Protein AF-A0AAD4VXI8-F1 (afdb_monomer_lite)

Structure (mmCIF, N/CA/C/O backbone):
data_AF-A0AAD4VXI8-F1
#
_entry.id   AF-A0AAD4VXI8-F1
#
loop_
_atom_site.group_PDB
_atom_site.id
_atom_site.type_symbol
_atom_site.label_atom_id
_atom_site.label_alt_id
_atom_site.label_comp_id
_atom_site.label_asym_id
_atom_site.label_entity_id
_atom_site.label_seq_id
_atom_site.pdbx_PDB_ins_code
_atom_site.Cartn_x
_atom_site.Cartn_y
_atom_site.Cartn_z
_atom_site.occupancy
_atom_site.B_iso_or_equiv
_atom_site.auth_seq_id
_atom_site.auth_comp_id
_atom_site.auth_asym_id
_atom_site.auth_atom_id
_atom_site.pdbx_PDB_model_num
ATOM 1 N N . MET A 1 1 ? 0.641 18.867 3.935 1.00 56.94 1 MET A N 1
ATOM 2 C CA . MET A 1 1 ? -0.704 19.291 3.462 1.00 56.94 1 MET A CA 1
ATOM 3 C C . MET A 1 1 ? -1.846 18.952 4.429 1.00 56.94 1 MET A C 1
ATOM 5 O O . MET A 1 1 ? -2.720 19.791 4.586 1.00 56.94 1 MET A O 1
ATOM 9 N N . PHE A 1 2 ? -1.860 17.802 5.121 1.00 63.53 2 PHE A N 1
ATOM 10 C CA . PHE A 1 2 ? -3.011 17.435 5.967 1.00 63.53 2 PHE A CA 1
ATOM 11 C C . PHE A 1 2 ? -2.805 17.563 7.485 1.00 63.53 2 PHE A C 1
ATOM 13 O O . PHE A 1 2 ? -3.746 17.367 8.226 1.00 63.53 2 PHE A O 1
ATOM 20 N N . GLU A 1 3 ? -1.629 17.929 7.992 1.00 61.97 3 GLU A N 1
ATOM 21 C CA . GLU A 1 3 ? -1.211 17.756 9.403 1.00 61.97 3 GLU A CA 1
ATOM 22 C C . GLU A 1 3 ? -2.219 18.124 10.512 1.00 61.97 3 GLU A C 1
ATOM 24 O O . GLU A 1 3 ? -2.224 17.459 11.547 1.00 61.97 3 GLU A O 1
ATOM 29 N N . LYS A 1 4 ? -3.134 19.077 10.289 1.00 64.94 4 LYS A N 1
ATOM 30 C CA . LYS A 1 4 ? -4.123 19.529 11.283 1.00 64.94 4 LYS A CA 1
ATOM 31 C C . LYS A 1 4 ? -5.461 18.769 11.313 1.00 64.94 4 LYS A C 1
ATOM 33 O O . LYS A 1 4 ? -6.226 18.980 12.249 1.00 64.94 4 LYS A O 1
ATOM 38 N N . GLN A 1 5 ? -5.786 17.893 10.353 1.00 65.75 5 GLN A N 1
ATOM 39 C CA . GLN A 1 5 ? -7.073 17.167 10.401 1.00 65.75 5 GLN A CA 1
ATOM 40 C C . GLN A 1 5 ? -6.968 15.898 11.255 1.00 65.75 5 GLN A C 1
ATOM 42 O O . GLN A 1 5 ? -6.414 14.904 10.791 1.00 65.75 5 GLN A O 1
ATOM 47 N N . GLN A 1 6 ? -7.484 15.932 12.485 1.00 68.56 6 GLN A N 1
ATOM 48 C CA . GLN A 1 6 ? -7.389 14.823 13.450 1.00 68.56 6 GLN A CA 1
ATOM 49 C C . GLN A 1 6 ? -8.292 13.622 13.114 1.00 68.56 6 GLN A C 1
ATOM 51 O O . GLN A 1 6 ? -8.028 12.519 13.574 1.00 68.56 6 GLN A O 1
ATOM 56 N N . ASN A 1 7 ? -9.303 13.820 12.261 1.00 79.69 7 ASN A N 1
ATOM 57 C CA . ASN A 1 7 ? -10.290 12.797 11.894 1.00 79.69 7 ASN A CA 1
ATOM 58 C C . ASN A 1 7 ? -10.186 12.358 10.425 1.00 79.69 7 ASN A C 1
ATOM 60 O O . ASN A 1 7 ? -11.147 11.840 9.866 1.00 79.69 7 ASN A O 1
ATOM 64 N N . LEU A 1 8 ? -9.053 12.605 9.762 1.00 82.31 8 LEU A N 1
ATOM 65 C CA . LEU A 1 8 ? -8.865 12.182 8.376 1.00 82.31 8 LEU A CA 1
ATOM 66 C C . LEU A 1 8 ? -8.358 10.736 8.339 1.00 82.31 8 LEU A C 1
ATOM 68 O O . LEU A 1 8 ? -7.163 10.499 8.492 1.00 82.31 8 LEU A O 1
ATOM 72 N N . TYR A 1 9 ? -9.272 9.794 8.123 1.00 88.94 9 TYR A N 1
ATOM 73 C CA . TYR A 1 9 ? -8.980 8.360 7.970 1.00 88.94 9 TYR A CA 1
ATOM 74 C C . TYR A 1 9 ? -9.282 7.843 6.553 1.00 88.94 9 TYR A C 1
ATOM 76 O O . TYR A 1 9 ? -8.880 6.737 6.199 1.00 88.94 9 TYR A O 1
ATOM 84 N N . GLN A 1 10 ? -9.946 8.640 5.713 1.00 92.94 10 GLN A N 1
ATOM 85 C CA . GLN A 1 10 ? -10.151 8.351 4.294 1.00 92.94 10 GLN A CA 1
ATOM 86 C C . GLN A 1 10 ? -9.576 9.488 3.458 1.00 92.94 10 GLN A C 1
ATOM 88 O O . GLN A 1 10 ? -9.855 10.658 3.721 1.00 92.94 10 GLN A O 1
ATOM 93 N N . LEU A 1 11 ? -8.779 9.142 2.453 1.00 92.00 11 LEU A N 1
ATOM 94 C CA . LEU A 1 11 ? -8.185 10.097 1.530 1.00 92.00 11 LEU A CA 1
ATOM 95 C C . LEU A 1 11 ? -8.328 9.574 0.101 1.00 92.00 11 LEU A C 1
ATOM 97 O O . LEU A 1 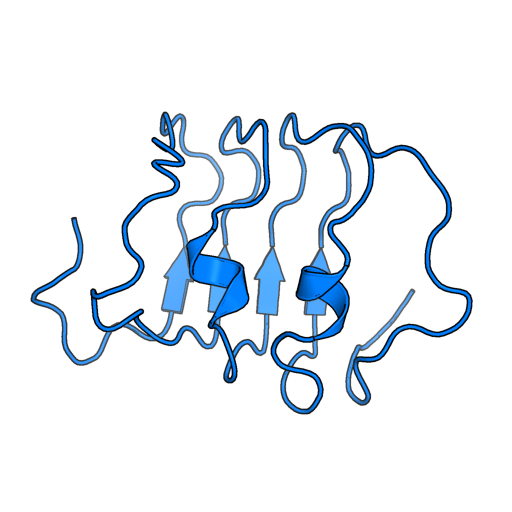11 ? -7.828 8.503 -0.232 1.00 92.00 11 LEU A O 1
ATOM 101 N N . GLN A 1 12 ? -9.017 10.340 -0.739 1.00 93.06 12 GLN A N 1
ATOM 102 C CA . GLN A 1 12 ? -9.232 10.032 -2.150 1.00 93.06 12 GLN A CA 1
ATOM 103 C C . GLN A 1 12 ? -8.625 11.153 -2.983 1.00 93.06 12 GLN A C 1
ATOM 105 O O . GLN A 1 12 ? -9.139 12.267 -3.004 1.00 93.06 12 GLN A O 1
ATOM 110 N N . LEU A 1 13 ? -7.506 10.852 -3.633 1.00 92.38 13 LEU A N 1
ATOM 111 C CA . LEU A 1 13 ? -6.774 11.764 -4.508 1.00 92.38 13 LEU A CA 1
ATOM 112 C C . LEU A 1 13 ? -6.603 11.184 -5.912 1.00 92.38 13 LEU A C 1
ATOM 114 O O . LEU A 1 13 ? -5.876 11.769 -6.707 1.00 92.38 13 LEU A O 1
ATOM 118 N N . SER A 1 14 ? -7.252 10.060 -6.224 1.00 94.12 14 SER A N 1
ATOM 119 C CA . SER A 1 14 ? -7.194 9.468 -7.556 1.00 94.12 14 SER A CA 1
ATOM 120 C C . SER A 1 14 ? -7.568 10.491 -8.635 1.00 94.12 14 SER A C 1
ATOM 122 O O . SER A 1 14 ? -8.424 11.344 -8.398 1.00 94.12 14 SER A O 1
ATOM 124 N N . TRP A 1 15 ? -6.968 10.373 -9.820 1.00 93.12 15 TRP A N 1
ATOM 125 C CA . TRP A 1 15 ? -7.178 11.273 -10.963 1.00 93.12 15 TRP A CA 1
ATOM 126 C C . TRP A 1 15 ? -6.705 12.712 -10.732 1.00 93.12 15 TRP A C 1
ATOM 128 O O . TRP A 1 15 ? -7.305 13.659 -11.239 1.00 93.12 15 TRP A O 1
ATOM 138 N N . ASN A 1 16 ? -5.611 12.885 -9.990 1.00 87.25 16 ASN A N 1
ATOM 139 C CA . ASN A 1 16 ? -4.957 14.181 -9.831 1.00 87.25 16 ASN A CA 1
ATOM 140 C C . ASN A 1 16 ? -3.512 14.138 -10.321 1.00 87.25 16 ASN A C 1
ATOM 142 O O . ASN A 1 16 ? -2.815 13.155 -10.132 1.00 87.25 16 ASN A O 1
ATOM 146 N N . ASN A 1 17 ? -3.016 15.236 -10.883 1.00 73.69 17 ASN A N 1
ATOM 147 C CA . ASN A 1 17 ? -1.647 15.319 -11.398 1.00 73.69 17 ASN A CA 1
ATOM 148 C C . ASN A 1 17 ? -0.630 15.757 -10.321 1.00 73.69 17 ASN A C 1
ATOM 150 O O . ASN A 1 17 ? 0.154 16.677 -10.547 1.00 73.69 17 ASN A O 1
ATOM 154 N N . PHE A 1 18 ? -0.691 15.178 -9.118 1.00 67.56 18 PHE A N 1
ATOM 155 C CA . PHE A 1 18 ? 0.197 15.590 -8.028 1.00 67.56 18 PHE A CA 1
ATOM 156 C C . PHE A 1 18 ? 1.618 15.066 -8.241 1.00 67.56 18 PHE A C 1
ATOM 158 O O . PHE A 1 18 ? 1.838 13.862 -8.324 1.00 67.56 18 PHE A O 1
ATOM 165 N N . GLU A 1 19 ? 2.597 15.966 -8.227 1.00 65.31 19 GLU A N 1
ATOM 166 C CA . GLU A 1 19 ? 3.995 15.593 -8.044 1.00 65.31 19 GLU A CA 1
ATOM 167 C C . GLU A 1 19 ? 4.187 15.207 -6.571 1.00 65.31 19 GLU A C 1
ATOM 169 O O . GLU A 1 19 ? 4.351 16.053 -5.690 1.00 65.31 19 GLU A O 1
ATOM 174 N N . PHE A 1 20 ? 4.055 13.913 -6.267 1.00 62.50 20 PHE A N 1
ATOM 175 C CA . PHE A 1 20 ? 4.382 13.411 -4.938 1.00 62.50 20 PHE A CA 1
ATOM 176 C C . PHE A 1 20 ? 5.891 13.508 -4.749 1.00 62.50 20 PHE A C 1
ATOM 178 O O . PHE A 1 20 ? 6.650 12.722 -5.309 1.00 62.50 20 PHE A O 1
ATOM 185 N N . VAL A 1 21 ? 6.314 14.463 -3.927 1.00 57.88 21 VAL A N 1
ATOM 186 C CA . VAL A 1 21 ? 7.673 14.488 -3.398 1.00 57.88 21 VAL A CA 1
ATOM 187 C C . VAL A 1 21 ? 7.792 13.328 -2.414 1.00 57.88 21 VAL A C 1
ATOM 189 O O . VAL A 1 21 ? 7.253 13.357 -1.307 1.00 57.88 21 VAL A O 1
ATOM 192 N N . THR A 1 22 ? 8.462 12.270 -2.839 1.00 56.09 22 THR A N 1
ATOM 193 C CA . THR A 1 22 ? 8.708 11.051 -2.066 1.00 56.09 22 THR A CA 1
ATOM 194 C C . THR A 1 22 ? 9.920 11.211 -1.149 1.00 56.09 22 THR A C 1
ATOM 196 O O . THR A 1 22 ? 10.727 10.300 -0.991 1.00 56.09 22 THR A O 1
ATOM 199 N N . GLU A 1 23 ? 10.062 12.388 -0.532 1.00 54.06 23 GLU A N 1
ATOM 200 C CA . GLU A 1 23 ? 11.196 12.700 0.335 1.00 54.06 23 GLU A CA 1
ATOM 201 C C . GLU A 1 23 ? 11.338 11.638 1.437 1.00 54.06 23 GLU A C 1
ATOM 203 O O . GLU A 1 23 ? 10.506 11.483 2.336 1.00 54.06 23 GLU A O 1
ATOM 208 N N . SER A 1 24 ? 12.436 10.893 1.335 1.00 51.88 24 SER A N 1
ATOM 209 C CA . SER A 1 24 ? 12.771 9.663 2.054 1.00 51.88 24 SER A CA 1
ATOM 210 C C . SER A 1 24 ? 13.032 9.839 3.555 1.00 51.88 24 SER A C 1
ATOM 212 O O . SER A 1 24 ? 13.359 8.869 4.237 1.00 51.88 24 SER A O 1
ATOM 214 N N . ASN A 1 25 ? 12.911 11.057 4.095 1.00 47.44 25 ASN A N 1
ATOM 215 C CA . ASN A 1 25 ? 13.527 11.423 5.376 1.00 47.44 25 ASN A CA 1
ATOM 216 C C . ASN A 1 25 ? 12.548 11.782 6.503 1.00 47.44 25 ASN A C 1
ATOM 218 O O . ASN A 1 25 ? 12.983 12.162 7.590 1.00 47.44 25 ASN A O 1
ATOM 222 N N . MET A 1 26 ? 11.239 11.598 6.324 1.00 53.56 26 MET A N 1
ATOM 223 C CA . MET A 1 26 ? 10.263 11.831 7.400 1.00 53.56 26 MET A CA 1
ATOM 224 C C . MET A 1 26 ? 10.184 10.634 8.368 1.00 53.56 26 MET A C 1
ATOM 226 O O . MET A 1 26 ? 9.117 10.071 8.595 1.00 53.56 26 MET A O 1
ATOM 230 N N . MET A 1 27 ? 11.317 10.230 8.955 1.00 50.06 27 MET A N 1
ATOM 231 C CA . MET A 1 27 ? 11.384 9.141 9.947 1.00 50.06 27 MET A CA 1
ATOM 232 C C . MET A 1 27 ? 10.732 9.497 11.298 1.00 50.06 27 MET A C 1
ATOM 234 O O . MET A 1 27 ? 10.429 8.591 12.066 1.00 50.06 27 MET A O 1
ATOM 238 N N . ASN A 1 28 ? 10.459 10.781 11.571 1.00 49.22 28 ASN A N 1
ATOM 239 C CA . ASN A 1 28 ? 10.029 11.254 12.897 1.00 49.22 28 ASN A CA 1
ATOM 240 C C . ASN A 1 28 ? 8.668 11.976 12.932 1.00 49.22 28 ASN A C 1
ATOM 242 O O . ASN A 1 28 ? 8.298 12.523 13.969 1.00 49.22 28 ASN A O 1
ATOM 246 N N . ALA A 1 29 ? 7.905 11.993 11.837 1.00 56.44 29 ALA A N 1
ATOM 247 C CA . ALA A 1 29 ? 6.553 12.552 11.852 1.00 56.44 29 ALA A CA 1
ATOM 248 C C . ALA A 1 29 ? 5.530 11.460 12.190 1.00 56.44 29 ALA A C 1
ATOM 250 O O . ALA A 1 29 ? 5.592 10.357 11.648 1.00 56.44 29 ALA A O 1
ATOM 251 N N . THR A 1 30 ? 4.558 11.768 13.053 1.00 63.56 30 THR A N 1
ATOM 252 C CA . THR A 1 30 ? 3.389 10.908 13.277 1.00 63.56 30 THR A CA 1
ATOM 253 C C . THR A 1 30 ? 2.700 10.644 11.939 1.00 63.56 30 THR A C 1
ATOM 255 O O . THR A 1 30 ? 2.019 11.514 11.391 1.00 63.56 30 THR A O 1
ATOM 258 N N . VAL A 1 31 ? 2.890 9.443 11.392 1.00 74.06 31 VAL A N 1
ATOM 259 C CA . VAL A 1 31 ? 2.275 9.052 10.124 1.00 74.06 31 VAL A CA 1
ATOM 260 C C . VAL A 1 31 ? 0.788 8.815 10.362 1.00 74.06 31 VAL A C 1
ATOM 262 O O . VAL A 1 31 ? 0.393 7.950 11.147 1.00 74.06 31 VAL A O 1
ATOM 265 N N . ARG A 1 32 ? -0.043 9.598 9.670 1.00 83.62 32 ARG A N 1
ATOM 266 C CA . ARG A 1 32 ? -1.503 9.446 9.668 1.00 83.62 32 ARG A CA 1
ATOM 267 C C . ARG A 1 32 ? -1.879 8.042 9.231 1.00 83.62 32 ARG A C 1
ATOM 269 O O . ARG A 1 32 ? -1.350 7.560 8.237 1.00 83.62 32 ARG A O 1
ATOM 276 N N . GLN A 1 33 ? -2.794 7.419 9.962 1.00 89.75 33 GLN A N 1
ATOM 277 C CA . GLN A 1 33 ? -3.299 6.090 9.641 1.00 89.75 33 GLN A CA 1
ATOM 278 C C . GLN A 1 33 ? -4.572 6.225 8.813 1.00 89.75 33 GLN A C 1
ATOM 280 O O . GLN A 1 33 ? -5.548 6.818 9.275 1.00 89.75 33 GLN A O 1
ATOM 285 N N . PHE A 1 34 ? -4.552 5.678 7.604 1.00 93.25 34 PHE A N 1
ATOM 286 C CA . PHE A 1 34 ? -5.704 5.646 6.716 1.00 93.25 34 PHE A CA 1
ATOM 287 C C . PHE A 1 34 ? -6.364 4.272 6.748 1.00 93.25 34 PHE A C 1
ATOM 289 O O . PHE A 1 34 ? -5.693 3.247 6.826 1.00 93.25 34 PHE A O 1
ATOM 296 N N . THR A 1 35 ? -7.684 4.274 6.629 1.00 96.19 35 THR A N 1
ATOM 297 C CA . THR A 1 35 ? -8.508 3.096 6.355 1.00 96.19 35 THR A CA 1
ATOM 298 C C . THR A 1 35 ? -8.743 2.952 4.854 1.00 96.19 35 THR A C 1
ATOM 300 O O . THR A 1 35 ? -8.693 1.851 4.314 1.00 96.19 35 THR A O 1
ATOM 303 N N . ILE A 1 36 ? -8.949 4.069 4.149 1.00 96.06 36 ILE A N 1
ATOM 304 C CA . ILE A 1 36 ? -9.117 4.084 2.693 1.00 96.06 36 ILE A CA 1
ATOM 305 C C . ILE A 1 36 ? -8.161 5.107 2.094 1.00 96.06 36 ILE A C 1
ATOM 307 O O . ILE A 1 36 ? -8.201 6.284 2.460 1.00 96.06 36 ILE A O 1
ATOM 311 N N . LEU A 1 37 ? -7.347 4.663 1.142 1.00 95.38 37 LEU A N 1
ATOM 312 C CA . LEU A 1 37 ? -6.405 5.509 0.426 1.00 95.38 37 LEU A CA 1
ATOM 313 C C . LEU A 1 37 ? -6.505 5.266 -1.084 1.00 95.38 37 LEU A C 1
ATOM 315 O O . LEU A 1 37 ? -6.209 4.175 -1.569 1.00 95.38 37 LEU A O 1
ATOM 319 N N . GLY A 1 38 ? -6.929 6.292 -1.819 1.00 95.88 38 GLY A N 1
ATOM 320 C CA . GLY A 1 38 ? -6.986 6.295 -3.278 1.00 95.88 38 GLY A CA 1
ATOM 321 C C . GLY A 1 38 ? -5.959 7.250 -3.870 1.00 95.88 38 GLY A C 1
ATOM 322 O O . GLY A 1 38 ? -6.021 8.455 -3.634 1.00 95.88 38 GLY A O 1
ATOM 323 N N . LEU A 1 39 ? -5.028 6.699 -4.640 1.00 94.69 39 LEU A N 1
ATOM 324 C CA . LEU A 1 39 ? -3.940 7.384 -5.337 1.00 94.69 39 LEU A CA 1
ATOM 325 C C . LEU A 1 39 ? -3.817 6.883 -6.789 1.00 94.69 39 LEU A C 1
ATOM 327 O O . LEU A 1 39 ? -2.731 6.900 -7.369 1.00 94.69 39 LEU A O 1
ATOM 331 N N . SER A 1 40 ? -4.900 6.363 -7.369 1.00 96.12 40 SER A N 1
ATOM 332 C CA . SER A 1 40 ? -4.879 5.846 -8.740 1.00 96.12 40 SER A CA 1
ATOM 333 C C . SER A 1 40 ? -4.772 6.991 -9.749 1.00 96.12 40 SER A C 1
ATOM 335 O O . SER A 1 40 ? -5.421 8.018 -9.576 1.00 96.12 40 SER A O 1
ATOM 337 N N . SER A 1 41 ? -4.009 6.826 -10.831 1.00 95.19 41 SER A N 1
ATOM 338 C CA . SER A 1 41 ? -3.817 7.880 -11.845 1.00 95.19 41 SER A CA 1
ATOM 339 C C . SER A 1 41 ? -3.264 9.190 -11.270 1.00 95.19 41 SER A C 1
ATOM 341 O O . SER A 1 41 ? -3.791 10.265 -11.552 1.00 95.19 41 SER A O 1
ATOM 343 N N . CYS A 1 42 ? -2.195 9.078 -10.474 1.00 92.81 42 CYS A N 1
ATOM 344 C CA . CYS A 1 42 ? -1.503 10.191 -9.821 1.00 92.81 42 CYS A CA 1
ATOM 345 C C . CYS A 1 42 ? -0.076 10.449 -10.330 1.00 92.81 42 CYS A C 1
ATOM 347 O O . CYS A 1 42 ? 0.663 11.202 -9.707 1.00 92.81 42 CYS A O 1
ATOM 349 N N . ASN A 1 43 ? 0.341 9.815 -11.432 1.00 91.38 43 ASN A N 1
ATOM 350 C CA . ASN A 1 43 ? 1.708 9.896 -11.969 1.00 91.38 43 ASN A CA 1
ATOM 351 C C . ASN A 1 43 ? 2.814 9.506 -10.966 1.00 91.38 43 ASN A C 1
ATOM 353 O O . ASN A 1 43 ? 3.958 9.945 -11.094 1.00 91.38 43 ASN A O 1
ATOM 357 N N . LEU A 1 44 ? 2.496 8.644 -9.992 1.00 90.38 44 LEU A N 1
ATOM 358 C CA . LEU A 1 44 ? 3.477 8.120 -9.038 1.00 90.38 44 LEU A CA 1
ATOM 359 C C . LEU A 1 44 ? 4.536 7.292 -9.767 1.00 90.38 44 LEU A C 1
ATOM 361 O O . LEU A 1 44 ? 4.182 6.429 -10.566 1.00 90.38 44 LEU A O 1
ATOM 365 N N . LYS A 1 45 ? 5.816 7.522 -9.463 1.00 91.62 45 LYS A N 1
ATOM 366 C CA . LYS A 1 45 ? 6.946 6.749 -10.013 1.00 91.62 45 LYS A CA 1
ATOM 367 C C . LYS A 1 45 ? 7.499 5.706 -9.044 1.00 91.62 45 LYS A C 1
ATOM 369 O O . LYS A 1 45 ? 8.167 4.772 -9.470 1.00 91.62 45 LYS A O 1
ATOM 374 N N . GLU A 1 46 ? 7.188 5.848 -7.761 1.00 90.88 46 GLU A N 1
ATOM 375 C CA . GLU A 1 46 ? 7.569 4.929 -6.694 1.00 90.88 46 GLU A CA 1
ATOM 376 C C . GLU A 1 46 ? 6.486 4.885 -5.612 1.00 90.88 46 GLU A C 1
ATOM 378 O O . GLU A 1 46 ? 5.572 5.716 -5.585 1.00 90.88 46 GLU A O 1
ATOM 383 N N . PHE A 1 47 ? 6.573 3.899 -4.720 1.00 90.50 47 PHE A N 1
ATOM 384 C CA . PHE A 1 47 ? 5.666 3.806 -3.585 1.00 90.50 47 PHE A CA 1
ATOM 385 C C . PHE A 1 47 ? 5.933 4.937 -2.578 1.00 90.50 47 PHE A C 1
ATOM 387 O O . PHE A 1 47 ? 7.063 5.073 -2.107 1.00 90.50 47 PHE A O 1
ATOM 394 N N . PRO A 1 48 ? 4.908 5.696 -2.150 1.00 88.19 48 PRO A N 1
ATOM 395 C CA . PRO A 1 48 ? 5.080 6.690 -1.098 1.00 88.19 48 PRO A CA 1
ATOM 396 C C . PRO A 1 48 ? 5.541 6.062 0.226 1.00 88.19 48 PRO A C 1
ATOM 398 O O . PRO A 1 48 ? 4.862 5.200 0.786 1.00 88.19 48 PRO A O 1
ATOM 401 N N . TYR A 1 49 ? 6.658 6.540 0.782 1.00 85.25 49 TYR A N 1
ATOM 402 C CA . TYR A 1 49 ? 7.275 5.964 1.988 1.00 85.25 49 TYR A CA 1
ATOM 403 C C . TYR A 1 49 ? 6.363 5.917 3.221 1.00 85.25 49 TYR A C 1
ATOM 405 O O . TYR A 1 49 ? 6.509 5.027 4.060 1.00 85.25 49 TYR A O 1
ATOM 413 N N . PHE A 1 50 ? 5.388 6.825 3.337 1.00 85.88 50 PHE A N 1
ATOM 414 C CA . PHE A 1 50 ? 4.442 6.823 4.458 1.00 85.88 50 PHE A CA 1
ATOM 415 C C . PHE A 1 50 ? 3.561 5.558 4.503 1.00 85.88 50 PHE A C 1
ATOM 417 O O . PHE A 1 50 ? 3.008 5.240 5.559 1.00 85.88 50 PHE A O 1
ATOM 424 N N . LEU A 1 51 ? 3.438 4.824 3.387 1.00 89.88 51 LEU A N 1
ATOM 425 C CA . LEU A 1 51 ? 2.720 3.549 3.327 1.00 89.88 51 LEU A CA 1
ATOM 426 C C . LEU A 1 51 ? 3.354 2.491 4.229 1.00 89.88 51 LEU A C 1
ATOM 428 O O . LEU A 1 51 ? 2.632 1.696 4.824 1.00 89.88 51 LEU A O 1
ATOM 432 N N . ARG A 1 52 ? 4.683 2.526 4.395 1.00 90.44 52 ARG A N 1
ATOM 433 C CA . ARG A 1 52 ? 5.444 1.562 5.205 1.00 90.44 52 ARG A CA 1
ATOM 434 C C . ARG A 1 52 ? 4.944 1.461 6.647 1.00 90.44 52 ARG A C 1
ATOM 436 O O . ARG A 1 52 ? 5.059 0.403 7.257 1.00 90.44 52 ARG A O 1
ATOM 443 N N . ASN A 1 53 ? 4.383 2.549 7.172 1.00 88.44 53 ASN A N 1
ATOM 444 C CA . ASN A 1 53 ? 3.937 2.647 8.559 1.00 88.44 53 ASN A CA 1
ATOM 445 C C . ASN A 1 53 ? 2.407 2.528 8.702 1.00 88.44 53 ASN A C 1
ATOM 447 O O . ASN A 1 53 ? 1.875 2.829 9.771 1.00 88.44 53 ASN A O 1
ATOM 451 N N . GLN A 1 54 ? 1.683 2.133 7.647 1.00 92.19 54 GLN A N 1
ATOM 452 C CA . GLN A 1 54 ? 0.231 1.941 7.699 1.00 92.19 54 GLN A CA 1
ATOM 453 C C . GLN A 1 54 ? -0.125 0.575 8.290 1.00 92.19 54 GLN A C 1
ATOM 455 O O . GLN A 1 54 ? 0.232 -0.474 7.749 1.00 92.19 54 GLN A O 1
ATOM 460 N N . THR A 1 55 ? -0.897 0.578 9.371 1.00 93.44 55 THR A N 1
ATOM 461 C CA . THR A 1 55 ? -1.374 -0.647 10.035 1.00 93.44 55 THR A CA 1
ATOM 462 C C . THR A 1 55 ? -2.891 -0.820 9.963 1.00 93.44 55 THR A C 1
ATOM 464 O O . THR A 1 55 ? -3.405 -1.859 10.370 1.00 93.44 55 THR A O 1
ATOM 467 N N . LYS A 1 56 ? -3.614 0.178 9.437 1.00 95.19 56 LYS A N 1
ATOM 468 C CA . LYS A 1 56 ? -5.085 0.237 9.451 1.00 95.19 56 LYS A CA 1
ATOM 469 C C . LYS A 1 56 ? -5.744 0.265 8.069 1.00 95.19 56 LYS A C 1
ATOM 471 O O . LYS A 1 56 ? -6.952 0.476 8.007 1.00 95.19 56 LYS A O 1
ATOM 476 N N . LEU A 1 57 ? -4.989 0.092 6.981 1.00 96.19 57 LEU A N 1
ATOM 477 C CA . LEU A 1 57 ? -5.564 0.160 5.637 1.00 96.19 57 LEU A CA 1
ATOM 478 C C . LEU A 1 57 ? -6.517 -1.009 5.411 1.00 96.19 57 LEU A C 1
ATOM 480 O O . LEU A 1 57 ? -6.126 -2.162 5.518 1.00 96.19 57 LEU A O 1
ATOM 484 N N . GLU A 1 58 ? -7.736 -0.691 4.999 1.00 97.06 58 GLU A N 1
ATOM 485 C CA . GLU A 1 58 ? -8.703 -1.650 4.471 1.00 97.06 58 GLU A CA 1
ATOM 486 C C . GLU A 1 58 ? -8.688 -1.646 2.941 1.00 97.06 58 GLU A C 1
ATOM 488 O O . GLU A 1 58 ? -8.802 -2.694 2.305 1.00 97.06 58 GLU A O 1
ATOM 493 N N . ARG A 1 59 ? -8.530 -0.468 2.325 1.00 97.06 59 ARG A N 1
ATOM 494 C CA . ARG A 1 59 ? -8.578 -0.304 0.867 1.00 97.06 59 ARG A CA 1
ATOM 495 C C . ARG A 1 59 ? -7.446 0.592 0.383 1.00 97.06 59 ARG A C 1
ATOM 497 O O . ARG A 1 59 ? -7.370 1.757 0.781 1.00 97.06 59 ARG A O 1
ATOM 504 N N . LEU A 1 60 ? -6.620 0.066 -0.516 1.00 96.56 60 LEU A N 1
ATOM 505 C CA . LEU A 1 60 ? -5.525 0.795 -1.151 1.00 96.56 60 LEU A CA 1
ATOM 506 C C . LEU A 1 60 ? -5.634 0.711 -2.676 1.00 96.56 60 LEU A C 1
ATOM 508 O O . LEU A 1 60 ? -5.499 -0.364 -3.256 1.00 96.56 60 LEU A O 1
ATOM 512 N N . GLY A 1 61 ? -5.849 1.858 -3.319 1.00 96.75 61 GLY A N 1
ATOM 513 C CA . GLY A 1 61 ? -5.820 1.997 -4.774 1.00 96.75 61 GLY A CA 1
ATOM 514 C C . GLY A 1 61 ? -4.633 2.844 -5.215 1.00 96.75 61 GLY A C 1
ATOM 515 O O . GLY A 1 61 ? -4.510 3.993 -4.803 1.00 96.75 61 GLY A O 1
ATOM 516 N N . MET A 1 62 ? -3.766 2.288 -6.052 1.00 95.31 62 MET A N 1
ATOM 517 C CA . MET A 1 62 ? -2.627 2.963 -6.690 1.00 95.31 62 MET A CA 1
ATOM 518 C C . MET A 1 62 ? -2.500 2.557 -8.163 1.00 95.31 62 MET A C 1
ATOM 520 O O . MET A 1 62 ? -1.410 2.589 -8.743 1.00 95.31 62 MET A O 1
ATOM 524 N N . ALA A 1 63 ? -3.613 2.159 -8.773 1.00 96.75 63 ALA A N 1
ATOM 525 C CA . ALA A 1 63 ? -3.645 1.706 -10.149 1.00 96.75 63 ALA A CA 1
ATOM 526 C C . ALA A 1 63 ? -3.307 2.828 -11.138 1.00 96.75 63 ALA A C 1
ATOM 528 O O . ALA A 1 63 ? -3.501 4.010 -10.846 1.00 96.75 63 ALA A O 1
ATOM 529 N N . ARG A 1 64 ? -2.876 2.458 -12.346 1.00 96.38 64 ARG A N 1
ATOM 530 C CA . ARG A 1 64 ? -2.638 3.383 -13.467 1.00 96.38 64 ARG A CA 1
ATOM 531 C C . ARG A 1 64 ? -1.658 4.501 -13.105 1.00 96.38 64 ARG A C 1
ATOM 533 O O . ARG A 1 64 ? -1.923 5.672 -13.373 1.00 96.38 64 ARG A O 1
ATOM 540 N N . ASN A 1 65 ? -0.565 4.140 -12.445 1.00 95.06 65 ASN A N 1
ATOM 541 C CA . ASN A 1 65 ? 0.555 5.028 -12.154 1.00 95.06 65 ASN A CA 1
ATOM 542 C C . ASN A 1 65 ? 1.775 4.623 -13.007 1.00 95.06 65 ASN A C 1
ATOM 544 O O . ASN A 1 65 ? 1.670 3.801 -13.914 1.00 95.06 65 ASN A O 1
ATOM 548 N N . GLN A 1 66 ? 2.927 5.242 -12.759 1.00 94.06 66 GLN A N 1
ATOM 549 C CA . GLN A 1 66 ? 4.194 4.987 -13.454 1.00 94.06 66 GLN A CA 1
ATOM 550 C C . GLN A 1 66 ? 5.198 4.270 -12.530 1.00 94.06 66 GLN A C 1
ATOM 552 O O . GLN A 1 66 ? 6.414 4.413 -12.692 1.00 94.06 66 GLN A O 1
ATOM 557 N N . ILE A 1 67 ? 4.701 3.538 -11.523 1.00 93.19 67 ILE A N 1
ATOM 558 C CA . ILE A 1 67 ? 5.557 2.834 -10.569 1.00 93.19 67 ILE A CA 1
ATOM 559 C C . ILE A 1 67 ? 6.251 1.698 -11.311 1.00 93.19 67 ILE A C 1
ATOM 561 O O . ILE A 1 67 ? 5.605 0.942 -12.033 1.00 93.19 67 ILE A O 1
ATOM 565 N N . HIS A 1 68 ? 7.562 1.594 -11.151 1.00 94.25 68 HIS A N 1
ATOM 566 C CA . HIS A 1 68 ? 8.385 0.606 -11.836 1.00 94.25 68 HIS A CA 1
ATOM 567 C C . HIS A 1 68 ? 9.337 -0.096 -10.868 1.00 94.25 68 HIS A C 1
ATOM 569 O O . HIS A 1 68 ? 9.515 0.342 -9.731 1.00 94.25 68 HIS A O 1
ATOM 575 N N . GLY A 1 69 ? 9.944 -1.190 -11.328 1.00 94.19 69 GLY A N 1
ATOM 576 C CA . GLY A 1 69 ? 10.803 -2.031 -10.499 1.00 94.19 69 GLY A CA 1
ATOM 577 C C . GLY A 1 69 ? 10.013 -3.037 -9.661 1.00 94.19 69 GLY A C 1
ATOM 578 O O . GLY A 1 69 ? 8.837 -3.301 -9.915 1.00 94.19 69 GLY A O 1
ATOM 579 N N . GLU A 1 70 ? 10.673 -3.624 -8.669 1.00 94.56 70 GLU A N 1
ATOM 580 C CA . GLU A 1 70 ? 10.067 -4.624 -7.789 1.00 94.56 70 GLU A CA 1
ATOM 581 C C . GLU A 1 70 ? 9.160 -3.989 -6.732 1.00 94.56 70 GLU A C 1
ATOM 583 O O . GLU A 1 70 ? 9.394 -2.872 -6.264 1.00 94.56 70 GLU A O 1
ATOM 588 N N . VAL A 1 71 ? 8.134 -4.728 -6.302 1.00 93.12 71 VAL A N 1
ATOM 589 C CA . VAL A 1 71 ? 7.327 -4.326 -5.146 1.00 93.12 71 VAL A CA 1
ATOM 590 C C . VAL A 1 71 ? 8.196 -4.428 -3.883 1.00 93.12 71 VAL A C 1
ATOM 592 O O . VAL A 1 71 ? 8.674 -5.518 -3.562 1.00 93.12 71 VAL A O 1
ATOM 595 N N . PRO A 1 72 ? 8.403 -3.333 -3.126 1.00 91.88 72 PRO A N 1
ATOM 596 C CA . PRO A 1 72 ? 9.296 -3.352 -1.976 1.00 91.88 72 PRO A CA 1
ATOM 597 C C . PRO A 1 72 ? 8.860 -4.352 -0.904 1.00 91.88 72 PRO A C 1
ATOM 599 O O . PRO A 1 72 ? 7.687 -4.408 -0.540 1.00 91.88 72 PRO A O 1
ATOM 602 N N . ASN A 1 73 ? 9.820 -5.049 -0.289 1.00 90.31 73 ASN A N 1
ATOM 603 C CA . ASN A 1 73 ? 9.538 -6.077 0.723 1.00 90.31 73 ASN A CA 1
ATOM 604 C C . ASN A 1 73 ? 8.695 -5.593 1.912 1.00 90.31 73 ASN A C 1
ATOM 606 O O . ASN A 1 73 ? 7.970 -6.370 2.531 1.00 90.31 73 ASN A O 1
ATOM 610 N N . TRP A 1 74 ? 8.782 -4.307 2.256 1.00 91.69 74 TRP A N 1
ATOM 611 C CA . TRP A 1 74 ? 7.979 -3.743 3.335 1.00 91.69 74 TRP A CA 1
ATOM 612 C C . TRP A 1 74 ? 6.486 -3.669 2.990 1.00 91.69 74 TRP A C 1
ATOM 614 O O . TRP A 1 74 ? 5.679 -3.673 3.915 1.00 91.69 74 TRP A O 1
ATOM 624 N N . MET A 1 75 ? 6.104 -3.644 1.707 1.00 92.44 75 MET A N 1
ATOM 625 C CA . MET A 1 75 ? 4.702 -3.643 1.268 1.00 92.44 75 MET A CA 1
ATOM 626 C C . MET A 1 75 ? 3.989 -4.900 1.770 1.00 92.44 75 MET A C 1
ATOM 628 O O . MET A 1 75 ? 2.863 -4.832 2.247 1.00 92.44 75 MET A O 1
ATOM 632 N N . TRP A 1 76 ? 4.692 -6.031 1.798 1.00 90.25 76 TRP A N 1
ATOM 633 C CA . TRP A 1 76 ? 4.197 -7.301 2.334 1.00 90.25 76 TRP A CA 1
ATOM 634 C C . TRP A 1 76 ? 4.015 -7.296 3.862 1.00 90.25 76 TRP A C 1
ATOM 636 O O . TRP A 1 76 ? 3.583 -8.283 4.452 1.00 90.25 76 TRP A O 1
ATOM 646 N N . ASN A 1 77 ? 4.355 -6.205 4.548 1.00 90.50 77 ASN A N 1
ATOM 647 C CA . ASN A 1 77 ? 4.226 -6.098 5.996 1.00 90.50 77 ASN A CA 1
ATOM 648 C C . ASN A 1 77 ? 3.161 -5.104 6.466 1.00 90.50 77 ASN A C 1
ATOM 650 O O . ASN A 1 77 ? 2.928 -5.016 7.671 1.00 90.50 77 ASN A O 1
ATOM 654 N N . ILE A 1 78 ? 2.484 -4.399 5.558 1.00 94.12 78 ILE A N 1
ATOM 655 C CA . ILE A 1 78 ? 1.493 -3.384 5.933 1.00 94.12 78 ILE A CA 1
ATOM 656 C C . ILE A 1 78 ? 0.104 -4.009 6.069 1.00 94.12 78 ILE A C 1
ATOM 658 O O . ILE A 1 78 ? -0.298 -4.814 5.234 1.00 94.12 78 ILE A O 1
ATOM 662 N N . SER A 1 79 ? -0.646 -3.608 7.100 1.00 95.75 79 SER A N 1
ATOM 663 C CA . SER A 1 79 ? -2.096 -3.864 7.225 1.00 95.75 79 SER A CA 1
ATOM 664 C C . SER A 1 79 ? -2.536 -5.323 6.963 1.00 95.75 79 SER A C 1
ATOM 666 O O . SER A 1 79 ? -3.581 -5.565 6.368 1.00 95.75 79 SER A O 1
ATOM 668 N N . LYS A 1 80 ? -1.739 -6.313 7.404 1.00 95.25 80 LYS A N 1
ATOM 669 C CA . LYS A 1 80 ? -1.956 -7.756 7.135 1.00 95.25 80 LYS A CA 1
ATOM 670 C C . LYS A 1 80 ? -3.347 -8.258 7.527 1.00 95.25 80 LYS A C 1
ATOM 672 O O . LYS A 1 80 ? -3.911 -9.101 6.838 1.00 95.25 80 LYS A O 1
ATOM 677 N N . GLU A 1 81 ? -3.875 -7.733 8.629 1.00 95.81 81 GLU A N 1
ATOM 678 C CA . GLU A 1 81 ? -5.157 -8.138 9.217 1.00 95.81 81 GLU A CA 1
ATOM 679 C C . GLU A 1 81 ? -6.342 -7.311 8.711 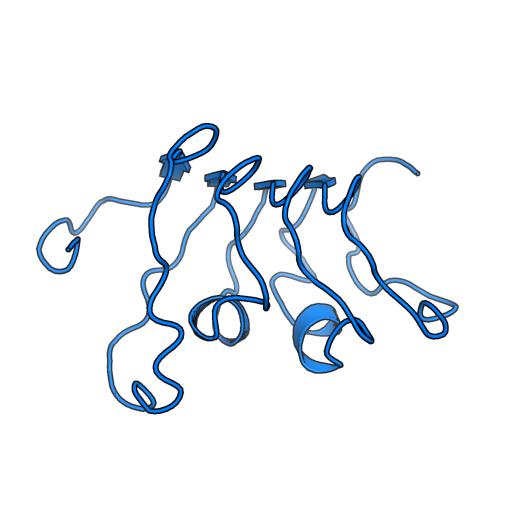1.00 95.81 81 GLU A C 1
ATOM 681 O O . GLU A 1 81 ? -7.485 -7.733 8.836 1.00 95.81 81 GLU A O 1
ATOM 686 N N . THR A 1 82 ? -6.097 -6.127 8.153 1.00 96.56 82 THR A N 1
ATOM 687 C CA . THR A 1 82 ? -7.151 -5.156 7.829 1.00 96.56 82 THR A CA 1
ATOM 688 C C . THR A 1 82 ? -7.374 -5.002 6.333 1.00 96.56 82 THR A C 1
ATOM 690 O O . THR A 1 82 ? -8.495 -4.702 5.930 1.00 96.56 82 THR A O 1
ATOM 693 N N . LEU A 1 83 ? -6.358 -5.243 5.499 1.00 96.69 83 LEU A N 1
ATOM 694 C CA . LEU A 1 83 ? -6.452 -4.996 4.065 1.00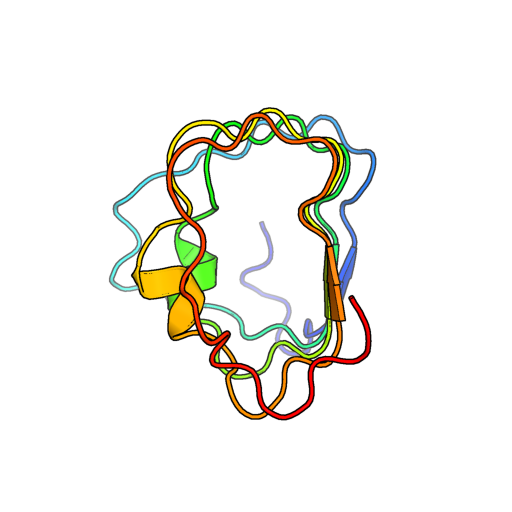 96.69 83 LEU A CA 1
ATOM 695 C C . LEU A 1 83 ? -7.401 -5.994 3.393 1.00 96.69 83 LEU A C 1
ATOM 697 O O . LEU A 1 83 ? -7.158 -7.200 3.392 1.00 96.69 83 LEU A O 1
ATOM 701 N N . VAL A 1 84 ? -8.460 -5.460 2.784 1.00 96.56 84 VAL A N 1
ATOM 702 C CA . VAL A 1 84 ? -9.481 -6.224 2.055 1.00 96.56 84 VAL A CA 1
ATOM 703 C C . VAL A 1 84 ? -9.455 -5.978 0.551 1.00 96.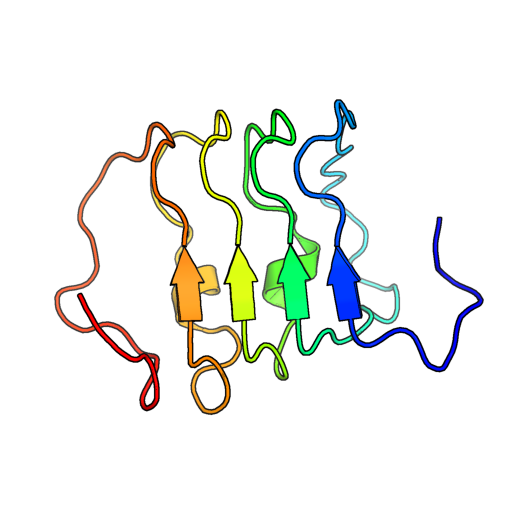56 84 VAL A C 1
ATOM 705 O O . VAL A 1 84 ? -10.004 -6.783 -0.199 1.00 96.56 84 VAL A O 1
ATOM 708 N N . LEU A 1 85 ? -8.840 -4.876 0.102 1.00 95.69 85 LEU A N 1
ATOM 709 C CA . LEU A 1 85 ? -8.709 -4.524 -1.312 1.00 95.69 85 LEU A CA 1
ATOM 710 C C . LEU A 1 85 ? -7.364 -3.844 -1.585 1.00 95.69 85 LEU A C 1
ATOM 712 O O . LEU A 1 85 ? -7.044 -2.815 -0.981 1.00 95.69 85 LEU A O 1
ATOM 716 N N . LEU A 1 86 ? -6.634 -4.386 -2.559 1.00 94.69 86 LEU A N 1
ATOM 717 C CA . LEU A 1 86 ? -5.410 -3.818 -3.111 1.00 94.69 86 LEU A CA 1
ATOM 718 C C . LEU A 1 86 ? -5.534 -3.750 -4.632 1.00 94.69 86 LEU A C 1
ATOM 720 O O . LEU A 1 86 ? -5.675 -4.780 -5.280 1.00 94.69 86 LEU A O 1
ATOM 724 N N . ASP A 1 87 ? -5.431 -2.552 -5.197 1.00 95.31 87 ASP A N 1
ATOM 725 C CA . ASP A 1 87 ? -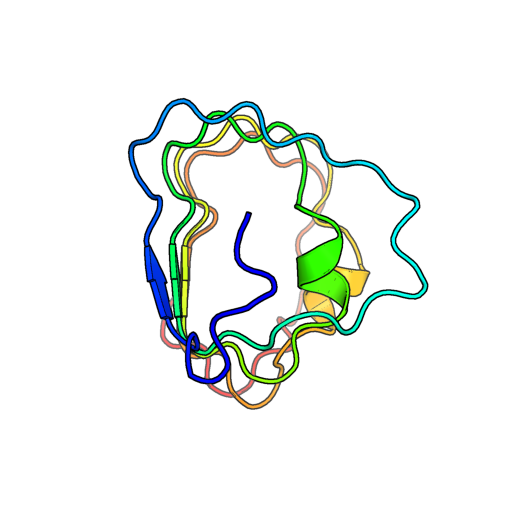5.334 -2.375 -6.644 1.00 95.31 87 ASP A CA 1
ATOM 726 C C . ASP A 1 87 ? -4.076 -1.581 -6.990 1.00 95.31 87 ASP A C 1
ATOM 728 O O . ASP A 1 87 ? -3.992 -0.373 -6.767 1.00 95.31 87 ASP A O 1
ATOM 732 N N . ILE A 1 88 ? -3.085 -2.283 -7.532 1.00 94.69 88 ILE A N 1
ATOM 733 C CA . ILE A 1 88 ? -1.833 -1.714 -8.044 1.00 94.69 88 ILE A CA 1
ATOM 734 C C . ILE A 1 88 ? -1.698 -1.933 -9.560 1.00 94.69 88 ILE A C 1
ATOM 736 O O . ILE A 1 88 ? -0.622 -1.754 -10.124 1.00 94.69 88 ILE A O 1
ATOM 740 N N . SER A 1 89 ? -2.783 -2.311 -10.239 1.00 95.31 89 SER A N 1
ATOM 741 C CA . SER A 1 89 ? -2.783 -2.643 -11.668 1.00 95.31 89 SER A CA 1
ATOM 742 C C . SER A 1 89 ? -2.393 -1.456 -12.560 1.00 95.31 89 SER A C 1
ATOM 744 O O . SER A 1 89 ? -2.512 -0.295 -12.176 1.00 95.31 89 SER A O 1
ATOM 746 N N . GLY A 1 90 ? -1.912 -1.714 -13.779 1.00 96.00 90 GLY A N 1
ATOM 747 C CA . GLY A 1 90 ? -1.537 -0.639 -14.709 1.00 96.00 90 GLY A CA 1
ATOM 748 C C . GLY A 1 90 ? -0.328 0.188 -14.254 1.00 96.00 90 GLY A C 1
ATOM 749 O O . GLY A 1 90 ? -0.279 1.383 -14.520 1.00 96.00 90 GLY A O 1
ATOM 750 N N . ASN A 1 91 ? 0.606 -0.446 -13.546 1.00 96.25 91 ASN A N 1
ATOM 751 C CA . ASN A 1 91 ? 1.961 0.040 -13.284 1.00 96.25 91 ASN A CA 1
ATOM 752 C C . ASN A 1 91 ? 2.971 -0.816 -14.073 1.00 96.25 91 ASN A C 1
ATOM 754 O O . ASN A 1 91 ? 2.595 -1.808 -14.699 1.00 96.25 91 ASN A O 1
ATOM 758 N N . SER A 1 92 ? 4.251 -0.463 -14.012 1.00 96.19 92 SER A N 1
ATOM 759 C CA . SER A 1 92 ? 5.354 -1.117 -14.730 1.00 96.19 92 SER A CA 1
ATOM 760 C C . SER A 1 92 ? 6.220 -1.977 -13.799 1.00 96.19 92 SER A C 1
ATOM 762 O O . SER A 1 92 ? 7.450 -1.878 -13.820 1.00 96.19 92 SER A O 1
ATOM 764 N N . PHE A 1 93 ? 5.591 -2.787 -12.943 1.00 94.38 93 PHE A N 1
ATOM 765 C CA . PHE A 1 93 ? 6.316 -3.644 -12.002 1.00 94.38 93 PHE A CA 1
ATOM 766 C C . PHE A 1 93 ? 7.131 -4.731 -12.708 1.00 94.38 93 PHE A C 1
ATOM 768 O O . PHE A 1 93 ? 6.731 -5.265 -13.742 1.00 94.38 93 PHE A O 1
ATOM 775 N N . SER A 1 94 ? 8.257 -5.081 -12.100 1.00 94.12 94 SER A N 1
ATOM 776 C CA . SER A 1 94 ? 9.124 -6.194 -12.482 1.00 94.12 94 SER A CA 1
ATOM 777 C C . SER A 1 94 ? 9.374 -7.114 -11.285 1.00 94.12 94 SER A C 1
ATOM 779 O O . SER A 1 94 ? 8.965 -6.812 -10.164 1.00 94.12 94 SER A O 1
ATOM 781 N N . GLY A 1 95 ? 10.093 -8.211 -11.516 1.00 88.75 95 GLY A N 1
ATOM 782 C CA . GLY A 1 95 ? 10.426 -9.180 -10.475 1.00 88.75 95 GLY A CA 1
ATOM 783 C C . GLY A 1 95 ? 9.283 -10.140 -10.160 1.00 88.75 95 GLY A C 1
ATOM 784 O O . GLY A 1 95 ? 8.219 -10.113 -10.781 1.00 88.75 95 GLY A O 1
ATOM 785 N N . GLU A 1 96 ? 9.539 -11.029 -9.209 1.00 85.06 96 GLU A N 1
ATOM 786 C CA . GLU A 1 96 ? 8.591 -12.063 -8.811 1.00 85.06 96 GLU A CA 1
ATOM 787 C C . GLU A 1 96 ? 7.713 -11.579 -7.658 1.00 85.06 96 GLU A C 1
ATOM 789 O O . GLU A 1 96 ? 8.179 -10.973 -6.690 1.00 85.06 96 GLU A O 1
ATOM 794 N N . LEU A 1 97 ? 6.416 -11.867 -7.752 1.00 82.12 97 LEU A N 1
ATOM 795 C CA . LEU A 1 97 ? 5.517 -11.719 -6.615 1.00 82.12 97 LEU A CA 1
ATOM 796 C C . LEU A 1 97 ? 5.797 -12.837 -5.601 1.00 82.12 97 LEU A C 1
ATOM 798 O O . LEU A 1 97 ? 6.140 -13.954 -5.998 1.00 82.12 97 LEU A O 1
ATOM 802 N N . PRO A 1 98 ? 5.621 -12.584 -4.293 1.00 84.38 98 PRO A N 1
ATOM 803 C CA . PRO A 1 98 ? 5.738 -13.639 -3.302 1.00 84.38 98 PRO A CA 1
ATOM 804 C C . PRO A 1 98 ? 4.704 -14.733 -3.585 1.00 84.38 98 PRO A C 1
ATOM 806 O O . PRO A 1 98 ? 3.540 -14.445 -3.860 1.00 84.38 98 PRO A O 1
ATOM 809 N N . ALA A 1 99 ? 5.120 -15.996 -3.458 1.00 85.19 99 ALA A N 1
ATOM 810 C CA . ALA A 1 99 ? 4.249 -17.155 -3.675 1.00 85.19 99 ALA A CA 1
ATOM 811 C C . ALA A 1 99 ? 3.008 -17.156 -2.764 1.00 85.19 99 ALA A C 1
ATOM 813 O O . ALA A 1 99 ? 1.975 -17.725 -3.108 1.00 85.19 99 ALA A O 1
ATOM 814 N N . VAL A 1 100 ? 3.116 -16.516 -1.598 1.00 86.00 100 VAL A N 1
ATOM 815 C CA . VAL A 1 100 ? 2.019 -16.325 -0.655 1.00 86.00 100 VAL A CA 1
ATOM 816 C C . VAL A 1 100 ? 1.933 -14.847 -0.320 1.00 86.00 100 VAL A C 1
ATOM 818 O O . VAL A 1 100 ? 2.876 -14.264 0.218 1.00 86.00 100 VAL A O 1
ATOM 821 N N . ILE A 1 101 ? 0.786 -14.246 -0.621 1.00 88.44 101 ILE A N 1
ATOM 822 C CA . ILE A 1 101 ? 0.485 -12.892 -0.171 1.00 88.44 101 ILE A CA 1
ATOM 823 C C . ILE A 1 101 ? 0.095 -12.901 1.321 1.00 88.44 101 ILE A C 1
ATOM 825 O O . ILE A 1 101 ? -0.579 -13.820 1.781 1.00 88.44 101 ILE A O 1
ATOM 829 N N . PRO A 1 102 ? 0.511 -11.892 2.102 1.00 90.81 102 PRO A N 1
ATOM 830 C CA . PRO A 1 102 ? 0.416 -11.901 3.567 1.00 90.81 102 PRO A CA 1
ATOM 831 C C . PRO A 1 102 ? -0.917 -11.370 4.121 1.00 90.81 102 PRO A C 1
ATOM 833 O O . PRO A 1 102 ? -1.102 -11.353 5.338 1.00 90.81 102 PRO A O 1
ATOM 836 N N . TRP A 1 103 ? -1.810 -10.873 3.262 1.00 93.81 103 TRP A N 1
ATOM 837 C CA . TRP A 1 103 ? -3.070 -10.245 3.661 1.00 93.81 103 TRP A CA 1
ATOM 838 C C . TRP A 1 103 ? -4.172 -11.290 3.799 1.00 93.81 103 TRP A C 1
ATOM 840 O O . TRP A 1 103 ? -4.634 -11.845 2.805 1.00 93.81 103 TRP A O 1
ATOM 850 N N . VAL A 1 104 ? -4.606 -11.541 5.034 1.00 93.12 104 VAL A N 1
ATOM 851 C CA . VAL A 1 104 ? -5.519 -12.656 5.348 1.00 93.12 104 VAL A CA 1
ATOM 852 C C . VAL A 1 104 ? -6.960 -12.412 4.899 1.00 93.12 104 VAL A C 1
ATOM 854 O O . VAL A 1 104 ? -7.711 -13.365 4.727 1.00 93.12 104 VAL A O 1
ATOM 857 N N . ASN A 1 105 ? -7.333 -11.146 4.696 1.00 93.56 105 ASN A N 1
ATOM 858 C CA . ASN A 1 105 ? -8.690 -10.726 4.341 1.00 93.56 105 ASN A CA 1
ATOM 859 C C . ASN A 1 105 ? -8.796 -10.173 2.909 1.00 93.56 105 ASN A C 1
ATOM 861 O O . ASN A 1 105 ? -9.823 -9.589 2.556 1.00 93.56 105 ASN A O 1
ATOM 865 N N . LEU A 1 106 ? -7.748 -10.318 2.086 1.00 89.56 106 LEU A N 1
ATOM 866 C CA . LEU A 1 106 ? -7.746 -9.780 0.728 1.00 89.56 106 LEU A CA 1
ATOM 867 C C . LEU A 1 106 ? -8.757 -10.539 -0.138 1.00 89.56 106 LEU A C 1
ATOM 869 O O . LEU A 1 106 ? -8.616 -11.738 -0.376 1.00 89.56 106 LEU A O 1
ATOM 873 N N . ASN A 1 107 ? -9.782 -9.832 -0.612 1.00 80.50 107 ASN A N 1
ATOM 874 C CA . ASN A 1 107 ? -10.821 -10.425 -1.443 1.00 80.50 107 ASN A CA 1
ATOM 875 C C . ASN A 1 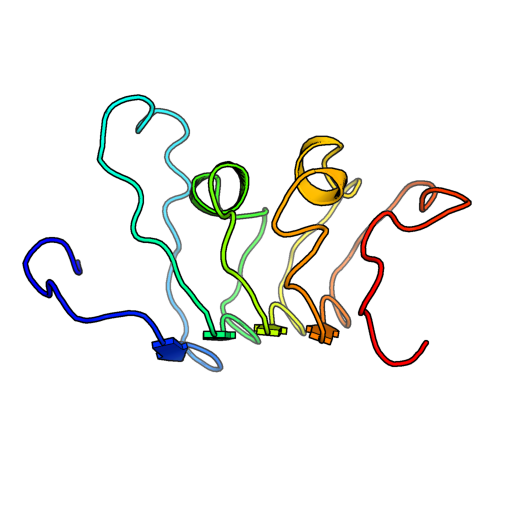107 ? -10.419 -10.366 -2.921 1.00 80.50 107 ASN A C 1
ATOM 877 O O . ASN A 1 107 ? -10.364 -9.278 -3.490 1.00 80.50 107 ASN A O 1
ATOM 881 N N . GLY A 1 108 ? -10.241 -11.537 -3.538 1.00 59.34 108 GLY A N 1
ATOM 882 C CA . GLY A 1 108 ? -10.159 -11.711 -4.992 1.00 59.34 108 GLY A CA 1
ATOM 883 C C . GLY A 1 108 ? -8.779 -11.459 -5.607 1.00 59.34 108 GLY A C 1
ATOM 884 O O . GLY A 1 108 ? -8.182 -10.401 -5.424 1.00 59.34 108 GLY A O 1
ATOM 885 N N . PHE A 1 109 ? -8.318 -12.452 -6.368 1.00 44.50 109 PHE A N 1
ATOM 886 C CA . PHE A 1 109 ? -7.472 -12.259 -7.545 1.00 44.50 109 PHE A CA 1
ATOM 887 C C . PHE A 1 109 ? -8.378 -12.135 -8.772 1.00 44.50 109 PHE A C 1
ATOM 889 O O . PHE A 1 109 ? -9.450 -12.788 -8.758 1.00 44.50 109 PHE A O 1
#

Sequence (109 aa):
MFEKQQNLYQLQLSWNNFEFVTESNMMNATVRQFTILGLSSCNLKEFPYFLRNQTKLERLGMARNQIHGEVPNWMWNISKETLVLLDISGNSFSGELPAVIPWVNLNGF

pLDDT: mean 85.32, std 14.31, range [44.5, 97.06]

Radius of gyration: 13.57 Å; chains: 1; bounding box: 24×37×28 Å

Secondary structure (DSSP, 8-state):
--TT-TT--EEE-TT--------TT-TTS-PPPPSEEE-TTS--SS--GGGGG-S--SEEE--SS--EEPPPTTGGGSSTTT--EEE--SSEE-SPPPSS---TT----

Organism: Prunus dulcis (NCBI:txid3755)

InterPro domains:
  IPR001611 Leucine-rich repeat [PF00560] (83-101)
  IPR032675 Leucine-rich repeat domain superfamily [G3DSA:3.80.10.10] (1-107)
  IPR046956 Receptor-like protein 23-like [PTHR48061] (4-100)

Foldseek 3Di:
DCVPDPPPQADAPAPAQDPPPLPVPPPPDDQDEHQYDHQDNHQDQADRPSQLPHQRHQEDHHEQHAHEEADDPSNLVHNQARHQYDHHYNYHYDDDDPPDRRRPNHPDD